Protein AF-A0A4V1TCU4-F1 (afdb_monomer_lite)

pLDDT: mean 82.45, std 15.24, range [58.16, 97.44]

Structure (mmCIF, N/CA/C/O backbone):
data_AF-A0A4V1TCU4-F1
#
_entry.id   AF-A0A4V1TCU4-F1
#
loop_
_atom_site.group_PDB
_atom_site.id
_atom_site.type_symbol
_atom_site.label_atom_id
_atom_site.label_alt_id
_atom_site.label_comp_id
_atom_site.label_asym_id
_atom_site.label_entity_id
_atom_site.label_seq_id
_atom_site.pdbx_PDB_ins_code
_atom_site.Cartn_x
_atom_site.Cartn_y
_atom_site.Cartn_z
_atom_site.occupancy
_atom_site.B_iso_or_equiv
_atom_site.auth_seq_id
_atom_site.auth_comp_id
_atom_site.auth_asym_id
_atom_site.auth_atom_id
_atom_site.pdbx_PDB_model_num
ATOM 1 N N . MET A 1 1 ? -10.649 5.998 23.157 1.00 72.31 1 MET A N 1
ATOM 2 C CA . MET A 1 1 ? -11.066 4.585 23.029 1.00 72.31 1 MET A CA 1
ATOM 3 C C . MET A 1 1 ? -11.878 4.412 21.750 1.00 72.31 1 MET A C 1
ATOM 5 O O . MET A 1 1 ? -11.418 3.700 20.878 1.00 72.31 1 MET A O 1
ATOM 9 N N . GLU A 1 2 ? -12.954 5.175 21.557 1.00 89.75 2 GLU A N 1
ATOM 10 C CA . GLU A 1 2 ? -13.784 5.179 20.333 1.00 89.75 2 GLU A CA 1
ATOM 11 C C . GLU A 1 2 ? -13.006 5.379 19.012 1.00 89.75 2 GLU A C 1
ATOM 13 O O . GLU A 1 2 ? -13.144 4.592 18.083 1.00 89.75 2 GLU A O 1
ATOM 18 N N . ASN A 1 3 ? -12.088 6.351 18.932 1.00 91.94 3 ASN A N 1
ATOM 19 C CA . ASN A 1 3 ? -11.279 6.547 17.715 1.00 91.94 3 ASN A CA 1
ATOM 20 C C . ASN A 1 3 ? -10.406 5.336 17.357 1.00 91.94 3 ASN A C 1
ATOM 22 O O . ASN A 1 3 ? -10.106 5.116 16.186 1.00 91.94 3 ASN A O 1
ATOM 26 N N . PHE A 1 4 ? -9.976 4.564 18.358 1.00 94.31 4 PHE A N 1
ATOM 27 C CA . PHE A 1 4 ? -9.190 3.358 18.122 1.00 94.31 4 PHE A CA 1
ATOM 28 C C . PHE A 1 4 ? -10.066 2.246 17.529 1.00 94.31 4 PHE A C 1
ATOM 30 O O . PHE A 1 4 ? -9.637 1.570 16.599 1.00 94.31 4 PHE A O 1
ATOM 37 N N . GLU A 1 5 ? -11.315 2.118 17.987 1.00 94.56 5 GLU A N 1
ATOM 38 C CA . GLU A 1 5 ? -12.302 1.213 17.383 1.00 94.56 5 GLU A CA 1
ATOM 39 C C . GLU A 1 5 ? -12.648 1.617 15.946 1.00 94.56 5 GLU A C 1
ATOM 41 O O . GLU A 1 5 ? -12.684 0.758 15.066 1.00 94.56 5 GLU A O 1
ATOM 46 N N . LEU A 1 6 ? -12.816 2.916 15.672 1.00 94.81 6 LEU A N 1
ATOM 47 C CA . LEU A 1 6 ? -13.073 3.421 14.318 1.00 94.81 6 LEU A CA 1
ATOM 48 C C . LEU A 1 6 ? -11.919 3.108 13.355 1.00 94.81 6 LEU A C 1
ATOM 50 O O . LEU A 1 6 ? -12.147 2.624 12.244 1.00 94.81 6 LEU A O 1
ATOM 54 N N . LEU A 1 7 ? -10.673 3.328 13.788 1.00 95.81 7 LEU A N 1
ATOM 55 C CA . LEU A 1 7 ? -9.489 2.956 13.009 1.00 95.81 7 LEU A CA 1
ATOM 56 C C . LEU A 1 7 ? -9.450 1.446 12.760 1.00 95.81 7 LEU A C 1
ATOM 58 O O . LEU A 1 7 ? -9.214 1.014 11.630 1.00 95.81 7 LEU A O 1
ATOM 62 N N . MET A 1 8 ? -9.733 0.640 13.786 1.00 96.50 8 MET A N 1
ATOM 63 C CA . MET A 1 8 ? -9.727 -0.815 13.657 1.00 96.50 8 MET A CA 1
ATOM 64 C C . MET A 1 8 ? -10.831 -1.342 12.741 1.00 96.50 8 MET A C 1
ATOM 66 O O . MET A 1 8 ? -10.577 -2.273 11.975 1.00 96.50 8 MET A O 1
ATOM 70 N N . GLY A 1 9 ? -12.005 -0.709 12.724 1.00 96.00 9 GLY A N 1
ATOM 71 C CA . GLY A 1 9 ? -13.059 -0.993 11.748 1.00 96.00 9 GLY A CA 1
ATOM 72 C C . GLY A 1 9 ? -12.633 -0.681 10.307 1.00 96.00 9 GLY A C 1
ATOM 73 O O . GLY A 1 9 ? -12.907 -1.460 9.387 1.00 96.00 9 GLY A O 1
ATOM 74 N N . GLY A 1 10 ? -11.888 0.409 10.108 1.00 94.75 10 GLY A N 1
ATOM 75 C CA . GLY A 1 10 ? -11.283 0.747 8.818 1.00 94.75 10 GLY A CA 1
ATOM 76 C C . GLY A 1 10 ? -10.296 -0.322 8.333 1.00 94.75 10 GLY A C 1
ATOM 77 O O . GLY A 1 10 ? -10.405 -0.796 7.201 1.00 94.75 10 GLY A O 1
ATOM 78 N N . PHE A 1 11 ? -9.387 -0.772 9.204 1.00 95.44 11 PHE A N 1
ATOM 79 C CA . PHE A 1 11 ? -8.454 -1.862 8.886 1.00 95.44 11 PHE A CA 1
ATOM 80 C C . PHE A 1 11 ? -9.166 -3.191 8.628 1.00 95.44 11 PHE A C 1
ATOM 82 O O . PHE A 1 11 ? -8.799 -3.896 7.690 1.00 95.44 11 PHE A O 1
ATOM 89 N N . ALA A 1 12 ? -10.204 -3.519 9.401 1.00 95.75 12 ALA A N 1
ATOM 90 C CA . ALA A 1 12 ? -11.011 -4.714 9.167 1.00 95.75 12 ALA A CA 1
ATOM 91 C C . ALA A 1 12 ? -11.643 -4.699 7.766 1.00 95.75 12 ALA A C 1
ATOM 93 O O . ALA A 1 12 ? -11.628 -5.714 7.074 1.00 95.75 12 ALA A O 1
ATOM 94 N N . THR A 1 13 ? -12.125 -3.535 7.319 1.00 95.69 13 THR A N 1
ATOM 95 C CA . THR A 1 13 ? -12.684 -3.348 5.971 1.00 95.69 13 THR A CA 1
ATOM 96 C C . THR A 1 13 ? -11.608 -3.491 4.893 1.00 95.69 13 THR A C 1
ATOM 98 O O . THR A 1 13 ? -11.795 -4.231 3.924 1.00 95.69 13 THR A O 1
ATOM 101 N N . ALA A 1 14 ? -10.453 -2.848 5.081 1.00 94.75 14 ALA A N 1
ATOM 102 C CA . ALA A 1 14 ? -9.329 -2.907 4.145 1.00 94.75 14 ALA A CA 1
ATOM 103 C C . ALA A 1 14 ? -8.749 -4.326 3.989 1.00 94.75 14 ALA A C 1
ATOM 105 O O . ALA A 1 14 ? -8.317 -4.702 2.900 1.00 94.75 14 ALA A O 1
ATOM 106 N N . LEU A 1 15 ? -8.774 -5.126 5.059 1.00 96.12 15 LEU A N 1
ATOM 107 C CA . LEU A 1 15 ? -8.297 -6.512 5.083 1.00 96.12 15 LEU A CA 1
ATOM 108 C C . LEU A 1 15 ? -9.328 -7.531 4.573 1.00 96.12 15 LEU A C 1
ATOM 110 O O . LEU A 1 15 ? -9.042 -8.729 4.552 1.00 96.12 15 LEU A O 1
ATOM 114 N N . THR A 1 16 ? -10.519 -7.098 4.151 1.00 97.44 16 THR A N 1
ATOM 115 C CA . THR A 1 16 ? -11.487 -8.024 3.550 1.00 97.44 16 THR A CA 1
ATOM 116 C C . THR A 1 16 ? -10.939 -8.618 2.243 1.00 97.44 16 THR A C 1
ATOM 118 O O . THR A 1 16 ? -10.266 -7.915 1.481 1.00 97.44 16 THR A O 1
ATOM 121 N N . PRO A 1 17 ? -11.259 -9.891 1.926 1.00 95.38 17 PRO A N 1
ATOM 122 C CA . PRO A 1 17 ? -10.699 -10.576 0.762 1.00 95.38 17 PRO A CA 1
ATOM 123 C C . PRO A 1 17 ? -10.871 -9.795 -0.539 1.00 95.38 17 PRO A C 1
ATOM 125 O O . PRO A 1 17 ? -9.918 -9.676 -1.293 1.00 95.38 17 PRO A O 1
ATOM 128 N N . MET A 1 18 ? -12.050 -9.198 -0.756 1.00 96.69 18 MET A N 1
ATOM 129 C CA . MET A 1 18 ? -12.363 -8.401 -1.945 1.00 96.69 18 MET A CA 1
ATOM 130 C C . MET A 1 18 ? -11.427 -7.196 -2.120 1.00 96.69 18 MET A C 1
ATOM 132 O O . MET A 1 18 ? -10.914 -6.983 -3.217 1.00 96.69 18 MET A O 1
ATOM 136 N N . HIS A 1 19 ? -11.182 -6.415 -1.062 1.00 97.06 19 HIS A N 1
ATOM 137 C CA . HIS A 1 19 ? -10.296 -5.249 -1.143 1.00 97.06 19 HIS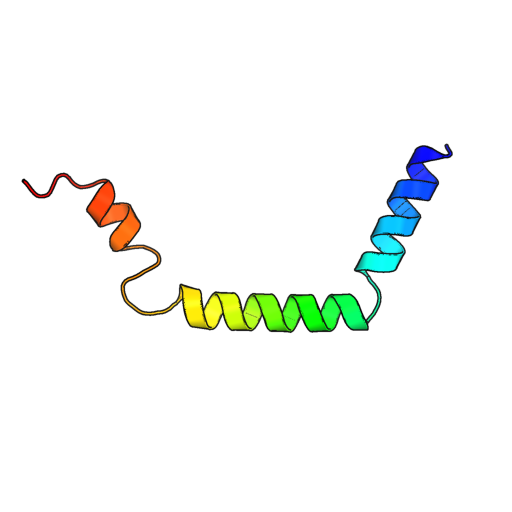 A CA 1
ATOM 138 C C . HIS A 1 19 ? -8.851 -5.675 -1.397 1.00 97.06 19 HIS A C 1
ATOM 140 O O . HIS A 1 19 ? -8.157 -5.051 -2.198 1.00 97.06 19 HIS A O 1
ATOM 146 N N . ILE A 1 20 ? -8.416 -6.777 -0.784 1.00 97.00 20 ILE A N 1
ATOM 147 C CA . ILE A 1 20 ? -7.080 -7.337 -0.995 1.00 97.00 20 ILE A CA 1
ATOM 148 C C . ILE A 1 20 ? -6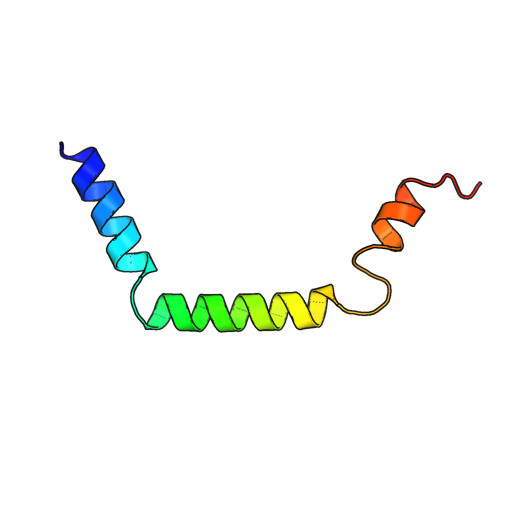.890 -7.778 -2.450 1.00 97.00 20 ILE A C 1
ATOM 150 O O . ILE A 1 20 ? -5.884 -7.408 -3.056 1.00 97.00 20 ILE A O 1
ATOM 154 N N . THR A 1 21 ? -7.842 -8.495 -3.059 1.00 97.06 21 THR A N 1
ATOM 155 C CA . THR A 1 21 ? -7.727 -8.882 -4.477 1.00 97.06 21 THR A CA 1
ATOM 156 C C . THR A 1 21 ? -7.677 -7.666 -5.391 1.00 97.06 21 THR A C 1
ATOM 158 O O . THR A 1 21 ? -6.861 -7.636 -6.310 1.00 97.06 21 THR A O 1
ATOM 161 N N . LEU A 1 22 ? -8.505 -6.649 -5.133 1.00 96.81 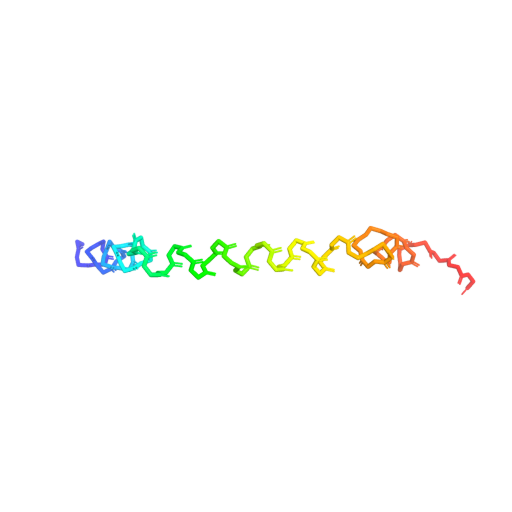22 LEU A N 1
ATOM 162 C CA . LEU A 1 22 ? -8.492 -5.405 -5.906 1.00 96.81 22 LEU A CA 1
ATOM 163 C C . LEU A 1 22 ? -7.158 -4.660 -5.766 1.00 96.81 22 LEU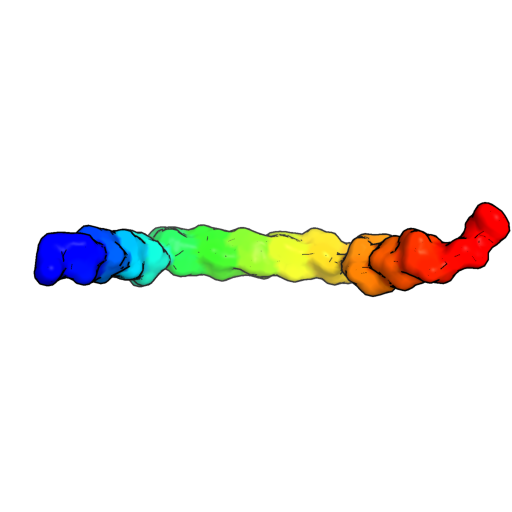 A C 1
ATOM 165 O O . LEU A 1 22 ? -6.620 -4.201 -6.772 1.00 96.81 22 LEU A O 1
ATOM 169 N N . MET A 1 23 ? -6.590 -4.587 -4.558 1.00 95.88 23 MET A N 1
ATOM 170 C CA . MET A 1 23 ? -5.266 -3.999 -4.328 1.00 95.88 23 MET A CA 1
ATOM 171 C C . MET A 1 23 ? -4.171 -4.769 -5.067 1.00 95.88 23 MET A C 1
ATOM 173 O O . MET A 1 23 ? -3.341 -4.150 -5.726 1.00 95.88 23 MET A O 1
ATOM 177 N N . ILE A 1 24 ? -4.188 -6.104 -5.017 1.00 95.94 24 ILE A N 1
ATOM 178 C CA . ILE A 1 24 ? -3.218 -6.943 -5.733 1.00 95.94 24 ILE A CA 1
ATOM 179 C C . ILE A 1 24 ? -3.318 -6.695 -7.239 1.00 95.94 24 ILE A C 1
ATOM 181 O O . ILE A 1 24 ? -2.306 -6.420 -7.878 1.00 95.94 24 ILE A O 1
ATOM 185 N N . VAL A 1 25 ? -4.525 -6.737 -7.808 1.00 96.94 25 VAL A N 1
ATOM 186 C CA . VAL A 1 25 ? -4.734 -6.470 -9.238 1.00 96.94 25 VAL A CA 1
ATOM 187 C C . VAL A 1 25 ? -4.276 -5.057 -9.597 1.00 96.94 25 VAL A C 1
ATOM 189 O O . VAL A 1 25 ? -3.539 -4.890 -10.564 1.00 96.94 25 VAL A O 1
ATOM 192 N N . GLY A 1 26 ? -4.644 -4.050 -8.804 1.00 94.62 26 GLY A N 1
ATOM 193 C CA . GLY A 1 26 ? -4.233 -2.664 -9.019 1.00 94.62 26 GLY A CA 1
ATOM 194 C C . GLY A 1 26 ? -2.715 -2.482 -8.992 1.00 94.62 26 GLY A C 1
ATOM 195 O O . GLY A 1 26 ? -2.169 -1.816 -9.868 1.00 94.62 26 GLY A O 1
ATOM 196 N N . VAL A 1 27 ? -2.019 -3.123 -8.047 1.00 93.62 27 VAL A N 1
ATOM 197 C CA . VAL A 1 27 ? -0.550 -3.104 -7.968 1.00 93.62 27 VAL A CA 1
ATOM 198 C C . VAL A 1 27 ? 0.068 -3.816 -9.164 1.00 93.62 27 VAL A C 1
ATOM 200 O O . VAL A 1 27 ? 0.983 -3.273 -9.771 1.00 93.62 27 VAL A O 1
ATOM 203 N N . LEU A 1 28 ? -0.430 -4.990 -9.552 1.00 93.38 28 LEU A N 1
ATOM 204 C CA . LEU A 1 28 ? 0.087 -5.718 -10.713 1.00 93.38 28 LEU A CA 1
ATOM 205 C C . LEU A 1 28 ? -0.085 -4.915 -12.006 1.00 93.38 28 LEU A C 1
ATOM 207 O O . LEU A 1 28 ? 0.859 -4.803 -12.785 1.00 93.38 28 LEU A O 1
ATOM 211 N N . LEU A 1 29 ? -1.253 -4.303 -12.210 1.00 92.81 29 LEU A N 1
ATOM 212 C CA . LEU A 1 29 ? -1.490 -3.404 -13.340 1.00 92.81 29 LEU A CA 1
ATOM 213 C C . LEU A 1 29 ? -0.578 -2.173 -13.271 1.00 92.81 29 LEU A C 1
ATOM 215 O O . LEU A 1 29 ? 0.026 -1.807 -14.275 1.00 92.81 29 LEU A O 1
ATOM 219 N N . GLY A 1 30 ? -0.421 -1.573 -12.090 1.00 87.81 30 GLY A N 1
ATOM 220 C CA . GLY A 1 30 ? 0.477 -0.443 -11.860 1.00 87.81 30 GLY A CA 1
ATOM 221 C C . GLY A 1 30 ? 1.945 -0.779 -12.125 1.00 87.81 30 GLY A C 1
ATOM 222 O O . GLY A 1 30 ? 2.661 0.049 -12.677 1.00 87.81 30 GLY A O 1
ATOM 223 N N . LEU A 1 31 ? 2.387 -1.999 -11.813 1.00 87.19 31 LEU A N 1
ATOM 224 C CA . LEU A 1 31 ? 3.718 -2.494 -12.159 1.00 87.19 31 LEU A CA 1
ATOM 225 C C . LEU A 1 31 ? 3.853 -2.689 -13.669 1.00 87.19 31 LEU A C 1
ATOM 227 O O . LEU A 1 31 ? 4.821 -2.218 -14.248 1.00 87.19 31 LEU A O 1
ATOM 231 N N . ILE A 1 32 ? 2.881 -3.324 -14.326 1.00 85.31 32 ILE A N 1
ATOM 232 C CA . ILE A 1 32 ? 2.912 -3.532 -15.783 1.00 85.31 32 ILE A CA 1
ATOM 233 C C . ILE A 1 32 ? 2.972 -2.190 -16.527 1.00 85.31 32 ILE A C 1
ATOM 235 O O . ILE A 1 32 ? 3.770 -2.029 -17.448 1.00 85.31 32 ILE A O 1
ATOM 239 N N . VAL A 1 33 ? 2.168 -1.212 -16.106 1.00 83.31 33 VAL A N 1
ATOM 240 C CA . VAL A 1 33 ? 2.154 0.137 -16.691 1.00 83.31 33 VAL A CA 1
ATOM 241 C C . VAL A 1 33 ? 3.407 0.927 -16.302 1.00 83.31 33 VAL A C 1
ATOM 243 O O . VAL A 1 33 ? 4.008 1.588 -17.144 1.00 83.31 33 VAL A O 1
ATOM 246 N N . GLY A 1 34 ? 3.833 0.853 -15.042 1.00 74.56 34 GLY A N 1
ATOM 247 C CA . GLY A 1 34 ? 4.984 1.593 -14.518 1.00 74.56 34 GLY A CA 1
ATOM 248 C C . GLY A 1 34 ? 6.332 1.089 -15.038 1.00 74.56 34 GLY A C 1
ATOM 249 O O . GLY A 1 34 ? 7.284 1.862 -15.130 1.00 74.56 34 GLY A O 1
ATOM 250 N N . VAL A 1 35 ? 6.412 -0.188 -15.420 1.00 68.94 35 VAL A N 1
ATOM 251 C CA . VAL A 1 35 ? 7.608 -0.827 -15.992 1.00 68.94 35 VAL A CA 1
ATOM 252 C C . VAL A 1 35 ? 7.663 -0.665 -17.519 1.00 68.94 35 VAL A C 1
ATOM 254 O O . VAL A 1 35 ? 8.614 -1.134 -18.143 1.00 68.94 35 VAL A O 1
ATOM 257 N N . LEU A 1 36 ? 6.712 0.051 -18.143 1.00 67.50 36 LEU A N 1
ATOM 258 C CA . LEU A 1 36 ? 6.837 0.426 -19.553 1.00 67.50 36 LEU A CA 1
ATOM 259 C C . LEU A 1 36 ? 8.209 1.099 -19.781 1.00 67.50 36 LEU A C 1
ATOM 261 O O . LEU A 1 36 ? 8.514 2.118 -19.143 1.00 67.50 36 LEU A O 1
ATOM 265 N N . PRO A 1 37 ? 9.068 0.515 -20.644 1.00 62.31 37 PRO A N 1
ATOM 266 C CA . PRO A 1 37 ? 10.432 0.982 -20.830 1.00 62.31 37 PRO A CA 1
ATOM 267 C C .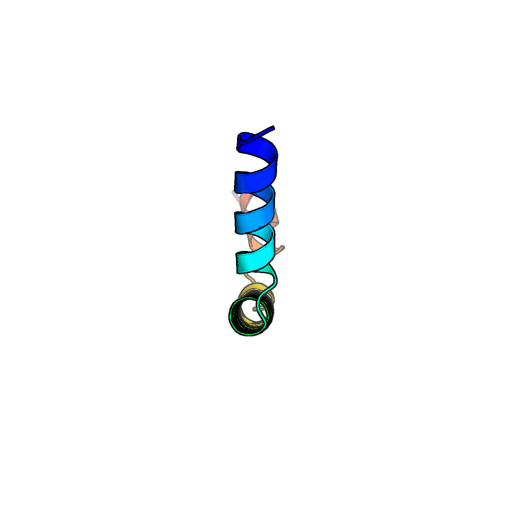 PRO A 1 37 ? 10.389 2.408 -21.374 1.00 62.31 37 PRO A C 1
ATOM 269 O O . PRO A 1 37 ? 9.931 2.646 -22.487 1.00 62.31 37 PRO A O 1
ATOM 272 N N . GLY A 1 38 ? 10.833 3.358 -20.549 1.00 64.50 38 GLY A N 1
ATOM 273 C CA . GLY A 1 38 ? 10.832 4.780 -20.882 1.00 64.50 38 GLY A CA 1
ATOM 274 C C . GLY A 1 38 ? 9.954 5.681 -20.012 1.00 64.50 38 GLY A C 1
ATOM 275 O O . GLY A 1 38 ? 9.968 6.870 -20.283 1.00 64.50 38 GLY A O 1
ATOM 276 N N . LEU A 1 39 ? 9.237 5.204 -18.978 1.00 62.00 39 LEU A N 1
ATOM 277 C CA . LEU A 1 39 ? 8.398 6.085 -18.130 1.00 62.00 39 LEU A CA 1
ATOM 278 C C . LEU A 1 39 ? 8.852 6.275 -16.665 1.00 62.00 39 LEU A C 1
ATOM 280 O O . LEU A 1 39 ? 8.588 7.334 -16.106 1.00 62.00 39 LEU A O 1
ATOM 284 N N . GLY A 1 40 ? 9.554 5.322 -16.038 1.00 62.88 40 GLY A N 1
ATOM 285 C CA . GLY A 1 40 ? 9.801 5.376 -14.581 1.00 62.88 40 GLY A CA 1
ATOM 286 C C . GLY A 1 40 ? 11.108 6.041 -14.120 1.00 62.88 40 GLY A C 1
ATOM 287 O O . GLY A 1 40 ? 11.104 6.826 -13.178 1.00 62.88 40 GLY A O 1
ATOM 288 N N . ALA A 1 41 ? 12.234 5.744 -14.773 1.00 59.41 41 ALA A N 1
ATOM 289 C CA . ALA A 1 41 ? 13.561 6.223 -14.357 1.00 59.41 41 ALA A CA 1
ATOM 290 C C . ALA A 1 41 ? 14.236 7.152 -15.384 1.00 59.41 41 ALA A C 1
ATOM 292 O O . ALA A 1 41 ? 14.732 8.202 -14.978 1.00 59.41 41 ALA A O 1
ATOM 293 N N . PRO A 1 42 ? 14.204 6.873 -16.705 1.00 58.50 42 PRO A N 1
ATOM 294 C CA . PRO A 1 42 ? 14.801 7.775 -17.686 1.00 58.50 42 PRO A CA 1
ATOM 295 C C . PRO A 1 42 ? 14.071 9.113 -17.771 1.00 58.50 42 PRO A C 1
ATOM 297 O O . PRO A 1 42 ? 14.736 10.119 -17.928 1.00 58.50 42 PRO A O 1
ATOM 300 N N . ASN A 1 43 ? 12.741 9.158 -17.609 1.00 58.16 43 ASN A N 1
ATOM 301 C CA . ASN A 1 43 ? 11.983 10.416 -17.671 1.00 58.16 43 ASN A CA 1
ATOM 302 C C . ASN A 1 43 ? 12.209 11.314 -16.451 1.00 58.16 43 ASN A C 1
ATOM 304 O O . ASN A 1 43 ? 12.331 12.520 -16.616 1.00 58.16 43 ASN A O 1
ATOM 308 N N . GLY A 1 44 ? 12.318 10.749 -15.243 1.00 61.72 44 GLY A N 1
ATOM 309 C CA . GLY A 1 44 ? 12.667 11.520 -14.043 1.00 61.72 44 GLY A CA 1
ATOM 310 C C . GLY A 1 44 ? 14.103 12.047 -14.098 1.00 61.72 44 GLY A C 1
ATOM 311 O O . GLY A 1 44 ? 14.352 13.198 -13.759 1.00 61.72 44 GLY A O 1
ATOM 312 N N . VAL A 1 45 ? 15.039 11.236 -14.603 1.00 61.22 45 VAL A N 1
ATOM 313 C CA . VAL A 1 45 ? 16.439 11.644 -14.797 1.00 61.22 45 VAL A CA 1
ATOM 314 C C . VAL A 1 45 ? 16.590 12.602 -15.987 1.00 61.22 45 VAL A C 1
ATOM 316 O O . VAL A 1 45 ? 17.341 13.557 -15.888 1.00 61.22 45 VAL A O 1
ATOM 319 N N . SER A 1 46 ? 15.839 12.429 -17.074 1.00 60.19 46 SER A N 1
ATOM 320 C CA . SER A 1 46 ? 15.804 13.339 -18.231 1.00 60.19 46 SER A CA 1
ATOM 321 C C . SER A 1 46 ? 15.173 14.690 -17.904 1.00 60.19 46 SER A C 1
ATOM 323 O O . SER A 1 46 ? 15.507 15.664 -18.565 1.00 60.19 46 SER A O 1
ATOM 325 N N . LEU A 1 47 ? 14.263 14.763 -16.926 1.00 60.12 47 LEU A N 1
ATOM 326 C CA . LEU A 1 47 ? 13.732 16.036 -16.429 1.00 60.12 47 LEU A CA 1
ATOM 327 C C . LEU A 1 47 ? 14.744 16.757 -15.519 1.00 60.12 47 LEU A C 1
ATOM 329 O O . LEU A 1 47 ? 14.710 17.977 -15.402 1.00 60.12 47 LEU A O 1
ATOM 333 N N . LEU A 1 48 ? 15.618 15.994 -14.848 1.00 61.69 48 LEU A N 1
ATOM 334 C CA . LEU A 1 48 ? 16.626 16.495 -13.905 1.00 61.69 48 LEU A CA 1
ATOM 335 C C . LEU A 1 48 ? 18.002 16.739 -14.543 1.00 61.69 48 LEU A C 1
ATOM 337 O O . LEU A 1 48 ? 18.814 17.463 -13.970 1.00 61.69 48 LEU A O 1
ATOM 341 N N . ILE A 1 49 ? 18.280 16.153 -15.708 1.00 68.38 49 ILE A N 1
ATOM 342 C CA . ILE A 1 49 ? 19.448 16.475 -16.526 1.00 68.38 49 ILE A CA 1
ATOM 343 C C . ILE A 1 49 ? 19.015 17.564 -17.512 1.00 68.38 49 ILE A C 1
ATOM 345 O O . ILE A 1 49 ? 18.191 17.282 -18.381 1.00 68.38 49 ILE A O 1
ATOM 349 N N . PRO A 1 50 ? 19.552 18.792 -17.416 1.00 66.88 50 PRO A N 1
ATOM 350 C CA . PRO A 1 50 ? 19.285 19.829 -18.400 1.00 66.88 50 PRO A CA 1
ATOM 351 C C . PRO A 1 50 ? 19.882 19.392 -19.742 1.00 66.88 50 PRO A C 1
ATOM 353 O O . PRO A 1 50 ? 21.088 19.477 -19.970 1.00 66.88 50 PRO A O 1
ATOM 356 N N . LEU A 1 51 ? 19.037 18.869 -20.624 1.00 67.25 51 LEU A N 1
ATOM 357 C CA . LEU A 1 51 ? 19.348 18.695 -22.035 1.00 67.25 51 LEU A CA 1
ATOM 358 C C . LEU A 1 51 ? 18.917 19.981 -22.742 1.00 67.25 51 LEU A C 1
ATOM 360 O O . LEU A 1 51 ? 17.748 20.121 -23.084 1.00 67.25 51 LEU A O 1
ATOM 364 N N . THR A 1 52 ? 19.901 20.877 -22.905 1.00 58.22 52 THR A N 1
ATOM 365 C CA . THR A 1 52 ? 19.856 22.212 -23.546 1.00 58.22 52 THR A CA 1
ATOM 366 C C . THR A 1 52 ? 18.909 23.234 -22.934 1.00 58.22 52 THR A C 1
ATOM 368 O O . THR A 1 52 ? 17.680 23.027 -22.988 1.00 58.22 52 THR A O 1
#

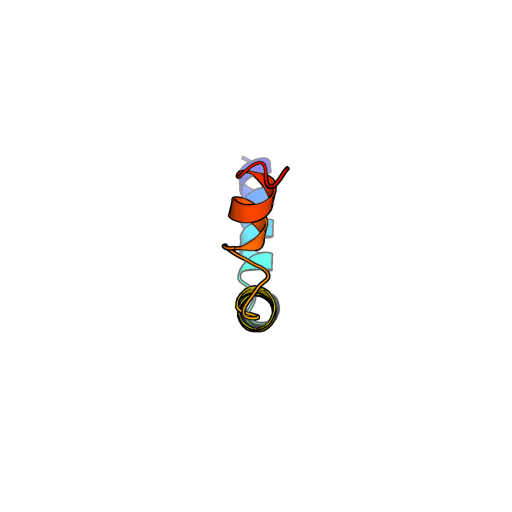Foldseek 3Di:
DVVVVVVVVVVVVCPPPVNVVVVVVVVVVCCVVCVPPPHPPCVVVVVVDPPD

Sequence (52 aa):
MENFELLMGGFATALTPMHITLMIVGVLLGLIVGVLPGLGAPNGVSLLIPLT

Radius of gyration: 18.98 Å; chains: 1; bounding box: 34×33×47 Å

Secondary structure (DSSP, 8-state):
-HHHHHHHHHHHHHTSHHHHHHHHHHHHHHHHHHTSTTTSSHHHHHHHS---